Protein AF-A0A0F8YUP1-F1 (afdb_monomer)

Solvent-accessible surface area (backbone atoms only — not comparable to full-atom values): 7469 Å² total; per-residue (Å²): 132,91,81,74,76,48,60,40,53,82,81,49,81,69,67,37,44,20,46,48,33,39,37,34,42,40,78,34,74,81,78,45,33,40,23,32,37,37,29,26,32,54,38,50,82,96,75,57,84,81,51,73,91,84,51,85,76,59,29,65,72,39,80,39,76,38,72,52,31,94,48,73,67,42,70,32,74,41,66,42,77,39,88,48,50,48,86,52,47,52,60,19,36,48,50,77,51,78,44,78,39,70,54,77,84,48,102,66,40,34,61,48,65,66,61,82,46,77,77,50,81,42,80,41,67,55,117

Nearest PDB structures (foldseek):
  2zew-assembly1_B  TM=4.244E-01  e=9.882E-01  Caldanaerobius polysaccharolyticus
  4l3b-assembly1_C  TM=1.976E-01  e=2.178E-01  rhinovirus A2
  3oea-assembly1_A  TM=2.289E-01  e=7.962E-01  Caldanaerobius polysaccharolyticus
  2zex-assembly1_A  TM=2.327E-01  e=9.363E-01  Caldanaerobius polysaccharolyticus
  7s9v-assembly1_A  TM=1.246E-01  e=7.289E+00  Serratia

Secondary structure (DSSP, 8-state):
-----EE--TT--SS-EEE----B--S--SS--EEEEEEEEEE-TTT----TTT---PPPPEEEEEPPPSSTT--B---EEETT-TT--TT-EEEEEEEE---TTSTT-----S---B----EEE--

Mean predicted aligned error: 7.1 Å

Organism: NCBI:txid412755

Structure (mmCIF, N/CA/C/O backbone):
data_AF-A0A0F8YUP1-F1
#
_entry.id   AF-A0A0F8YUP1-F1
#
loop_
_atom_site.group_PDB
_atom_site.id
_atom_site.type_symbol
_atom_site.label_atom_id
_atom_site.label_alt_id
_atom_site.label_comp_id
_atom_site.label_asym_id
_atom_site.label_entity_id
_atom_site.label_seq_id
_atom_site.pdbx_PDB_ins_code
_atom_site.Cartn_x
_atom_site.Cartn_y
_atom_site.Cartn_z
_atom_site.occupancy
_atom_site.B_iso_or_equiv
_atom_site.auth_seq_id
_atom_site.auth_comp_id
_atom_site.auth_asym_id
_atom_site.auth_atom_id
_atom_site.pdbx_PDB_model_num
ATOM 1 N N . VAL A 1 1 ? -20.453 13.634 -5.242 1.00 42.81 1 VAL A N 1
ATOM 2 C CA . VAL A 1 1 ? -19.366 13.478 -4.252 1.00 42.81 1 VAL A CA 1
ATOM 3 C C . VAL A 1 1 ? -19.335 12.014 -3.855 1.00 42.81 1 VAL A C 1
ATOM 5 O O . VAL A 1 1 ? -20.331 11.531 -3.335 1.00 42.81 1 VAL A O 1
ATOM 8 N N . LEU A 1 2 ? -18.279 11.280 -4.204 1.00 36.44 2 LEU A N 1
ATOM 9 C CA . LEU A 1 2 ? -18.083 9.908 -3.728 1.00 36.44 2 LEU A CA 1
ATOM 10 C C . LEU A 1 2 ? -17.531 10.007 -2.301 1.00 36.44 2 LEU A C 1
ATOM 12 O O . LEU A 1 2 ? -16.328 10.083 -2.115 1.00 36.44 2 LEU A O 1
ATOM 16 N N . SER A 1 3 ? -18.406 10.093 -1.299 1.00 51.03 3 SER A N 1
ATOM 17 C CA . SER A 1 3 ? -18.019 10.204 0.118 1.00 51.03 3 SER A CA 1
ATOM 18 C C . SER A 1 3 ? -17.923 8.838 0.804 1.00 51.03 3 SER A C 1
ATOM 20 O O . SER A 1 3 ? -18.244 8.709 1.984 1.00 51.03 3 SER A O 1
ATOM 22 N N . LYS A 1 4 ? -17.582 7.780 0.059 1.00 66.94 4 LYS A N 1
ATOM 23 C CA . LYS A 1 4 ? -17.493 6.445 0.647 1.00 66.94 4 LYS A CA 1
ATOM 24 C C . LYS A 1 4 ? -16.115 6.292 1.284 1.00 66.94 4 LYS A C 1
ATOM 26 O O . LYS A 1 4 ? -15.127 6.124 0.580 1.00 66.94 4 LYS A O 1
ATOM 31 N N . GLN A 1 5 ? -16.085 6.374 2.607 1.00 79.44 5 GLN A N 1
ATOM 32 C CA . GLN A 1 5 ? -14.939 5.992 3.423 1.00 79.44 5 GLN A CA 1
ATOM 33 C C . GLN A 1 5 ? -14.583 4.526 3.141 1.00 79.44 5 GLN A C 1
ATOM 35 O O . GLN A 1 5 ? -15.477 3.682 3.005 1.00 79.44 5 GLN A O 1
ATOM 40 N N . LEU A 1 6 ? -13.290 4.231 2.999 1.00 87.88 6 LEU A N 1
ATOM 41 C CA . LEU A 1 6 ? -12.820 2.854 2.897 1.00 87.88 6 LEU A CA 1
ATOM 42 C C . LEU A 1 6 ? -12.887 2.226 4.287 1.00 87.88 6 LEU A C 1
ATOM 44 O O . LEU A 1 6 ? -12.431 2.823 5.259 1.00 87.88 6 LEU A O 1
ATOM 48 N N . VAL A 1 7 ? -13.479 1.036 4.363 1.00 91.75 7 VAL A N 1
ATOM 49 C CA . VAL A 1 7 ? -13.635 0.271 5.604 1.00 91.75 7 VAL A CA 1
ATOM 50 C C . VAL A 1 7 ? -13.002 -1.094 5.395 1.00 91.75 7 VAL A C 1
ATOM 52 O O . VAL A 1 7 ? -13.276 -1.749 4.384 1.00 91.75 7 VAL A O 1
ATOM 55 N N . MET A 1 8 ? -12.143 -1.505 6.325 1.00 91.81 8 MET A N 1
ATOM 56 C CA . MET A 1 8 ? -11.429 -2.773 6.255 1.00 91.81 8 MET A CA 1
ATOM 57 C C . MET A 1 8 ? -12.434 -3.937 6.299 1.00 91.81 8 MET A C 1
ATOM 59 O O . MET A 1 8 ? -13.309 -3.944 7.175 1.00 91.81 8 MET A O 1
ATOM 63 N N . PRO A 1 9 ? -12.362 -4.917 5.375 1.00 90.44 9 PRO A N 1
ATOM 64 C CA . PRO A 1 9 ? -13.331 -6.003 5.314 1.00 90.44 9 PRO A CA 1
ATOM 65 C C . PRO A 1 9 ? -13.416 -6.805 6.612 1.00 90.44 9 PRO A C 1
ATOM 67 O O . PRO A 1 9 ? -12.414 -7.068 7.271 1.00 90.44 9 PRO A O 1
ATOM 70 N N . SER A 1 10 ? -14.620 -7.283 6.930 1.00 91.44 10 SER A N 1
ATOM 71 C CA . SER A 1 10 ? -14.880 -8.120 8.112 1.00 91.44 10 SER A CA 1
ATOM 72 C C . SER A 1 10 ? -14.090 -9.434 8.145 1.00 91.44 10 SER A C 1
ATOM 74 O O . SER A 1 10 ? -13.994 -10.069 9.188 1.00 91.44 10 SER A O 1
ATOM 76 N N . GLN A 1 11 ? -13.581 -9.866 6.992 1.00 89.44 11 GLN A N 1
ATOM 77 C CA . GLN A 1 11 ? -12.824 -11.097 6.806 1.00 89.44 11 GLN A CA 1
ATOM 78 C C . GLN A 1 11 ? -11.320 -10.909 7.026 1.00 89.44 11 GLN A C 1
ATOM 80 O O . GLN A 1 11 ? -10.605 -11.902 6.981 1.00 89.44 11 GLN A O 1
ATOM 85 N N . TYR A 1 12 ? -10.845 -9.678 7.234 1.00 88.94 12 TYR A N 1
ATOM 86 C CA . TYR A 1 12 ? -9.440 -9.425 7.530 1.00 88.94 12 TYR A CA 1
ATOM 87 C C . TYR A 1 12 ? -9.071 -10.045 8.885 1.00 88.94 12 TYR A C 1
ATOM 89 O O . TYR A 1 12 ? -9.661 -9.704 9.912 1.00 88.94 12 TYR A O 1
ATOM 97 N N . THR A 1 13 ? -8.119 -10.975 8.888 1.00 86.81 13 THR A N 1
ATOM 98 C CA . THR A 1 13 ? -7.713 -11.757 10.061 1.00 86.81 13 THR A CA 1
ATOM 99 C C . THR A 1 13 ? -6.580 -11.118 10.854 1.00 86.81 13 THR A C 1
ATOM 101 O O . THR A 1 13 ? -6.239 -11.616 11.926 1.00 86.81 13 THR A O 1
ATOM 104 N N . GLY A 1 14 ? -6.013 -10.009 10.369 1.00 80.19 14 GLY A N 1
ATOM 105 C CA . GLY A 1 14 ? -4.916 -9.308 11.040 1.00 80.19 14 GLY A CA 1
ATOM 106 C C . GLY A 1 14 ? -3.548 -9.973 10.857 1.00 80.19 14 GLY A C 1
ATOM 107 O O . GLY A 1 14 ? -2.611 -9.629 11.573 1.00 80.19 14 GLY A O 1
ATOM 108 N N . SER A 1 15 ? -3.417 -10.920 9.920 1.00 69.50 15 SER A N 1
ATOM 109 C CA . SER A 1 15 ? -2.168 -11.653 9.628 1.00 69.50 15 SER A CA 1
ATOM 110 C C . SER A 1 15 ? -1.124 -10.825 8.881 1.00 69.50 15 SER A C 1
ATOM 112 O O . SER A 1 15 ? 0.018 -11.252 8.749 1.00 69.50 15 SER A O 1
ATOM 114 N N . GLY A 1 16 ? -1.499 -9.630 8.437 1.00 73.06 16 GLY A N 1
ATOM 115 C CA . GLY A 1 16 ? -0.663 -8.719 7.674 1.00 73.06 16 GLY A CA 1
ATOM 116 C C . GLY A 1 16 ? -1.465 -8.151 6.517 1.00 73.06 16 GLY A C 1
ATOM 117 O O . GLY A 1 16 ? -2.357 -8.809 5.987 1.00 73.06 16 GLY A O 1
ATOM 118 N N . LEU A 1 17 ? -1.169 -6.913 6.135 1.00 78.69 17 LEU A N 1
ATOM 119 C CA . LEU A 1 17 ? -1.842 -6.276 5.016 1.00 78.69 17 LEU A CA 1
ATOM 120 C C . LEU A 1 17 ? -0.911 -6.249 3.816 1.00 78.69 17 LEU A C 1
ATOM 122 O O . LEU A 1 17 ? 0.166 -5.661 3.884 1.00 78.69 17 LEU A O 1
ATOM 126 N N . LYS A 1 18 ? -1.316 -6.856 2.709 1.00 78.88 18 LYS A N 1
ATOM 127 C CA . LYS A 1 18 ? -0.544 -6.842 1.472 1.00 78.88 18 LYS A CA 1
ATOM 128 C C . LYS A 1 18 ? -1.129 -5.813 0.516 1.00 78.88 18 LYS A C 1
ATOM 130 O O . LYS A 1 18 ? -2.296 -5.909 0.144 1.00 78.88 18 LYS A O 1
ATOM 135 N N . LEU A 1 19 ? -0.313 -4.846 0.099 1.00 72.12 19 LEU A N 1
ATOM 136 C CA . LEU A 1 19 ? -0.604 -4.021 -1.071 1.00 72.12 19 LEU A CA 1
ATOM 137 C C . LEU A 1 19 ? -0.162 -4.831 -2.287 1.00 72.12 19 LEU A C 1
ATOM 139 O O . LEU A 1 19 ? 1.038 -5.048 -2.460 1.00 72.12 19 LEU A O 1
ATOM 143 N N . VAL A 1 20 ? -1.107 -5.384 -3.044 1.00 60.91 20 VAL A N 1
ATOM 144 C CA . VAL A 1 20 ? -0.787 -6.486 -3.963 1.00 60.91 20 VAL A CA 1
ATOM 145 C C . VAL A 1 20 ? -0.452 -6.016 -5.365 1.00 60.91 20 VAL A C 1
ATOM 147 O O . VAL A 1 20 ? 0.394 -6.654 -5.968 1.00 60.91 20 VAL A O 1
ATOM 150 N N . HIS A 1 21 ? -1.056 -4.942 -5.874 1.00 58.97 21 HIS A N 1
ATOM 151 C CA . HIS A 1 21 ? -0.903 -4.580 -7.281 1.00 58.97 21 HIS A CA 1
ATOM 152 C C . HIS A 1 21 ? -0.959 -3.076 -7.464 1.00 58.97 21 HIS A C 1
ATOM 154 O O . HIS A 1 21 ? -1.990 -2.463 -7.200 1.00 58.97 21 HIS A O 1
ATOM 160 N N . GLY A 1 22 ? 0.122 -2.496 -7.967 1.00 54.97 22 GLY A N 1
ATOM 161 C CA . GLY A 1 22 ? -0.022 -1.396 -8.894 1.00 54.97 22 GLY A CA 1
ATOM 162 C C . GLY A 1 22 ? 0.313 -1.910 -10.282 1.00 54.97 22 GLY A C 1
ATOM 163 O O . GLY A 1 22 ? 1.335 -2.562 -10.454 1.00 54.97 22 GLY A O 1
ATOM 164 N N . PHE A 1 23 ? -0.557 -1.650 -11.251 1.00 54.97 23 PHE A N 1
ATOM 165 C CA . PHE A 1 23 ? -0.168 -1.751 -12.650 1.00 54.97 23 PHE A CA 1
ATOM 166 C C . PHE A 1 23 ? 0.612 -0.492 -12.995 1.00 54.97 23 PHE A C 1
ATOM 168 O O . PHE A 1 23 ? 0.156 0.599 -12.639 1.00 54.97 23 PHE A O 1
ATOM 175 N N . PHE A 1 24 ? 1.725 -0.626 -13.714 1.00 58.97 24 PHE A N 1
ATOM 176 C CA . PHE A 1 24 ? 2.554 0.518 -14.090 1.00 58.97 24 PHE A CA 1
ATOM 177 C C . PHE A 1 24 ? 2.883 0.552 -15.571 1.00 58.97 24 PHE A C 1
ATOM 179 O O . PHE A 1 24 ? 3.284 -0.447 -16.161 1.00 58.97 24 PHE A O 1
ATOM 186 N N . LYS A 1 25 ? 2.744 1.739 -16.167 1.00 57.28 25 LYS A N 1
ATOM 187 C CA . LYS A 1 25 ? 3.353 2.070 -17.454 1.00 57.28 25 LYS A CA 1
ATOM 188 C C . LYS A 1 25 ? 4.595 2.898 -17.153 1.00 57.28 25 LYS A C 1
ATOM 190 O O . LYS A 1 25 ? 4.455 4.062 -16.794 1.00 57.28 25 LYS A O 1
ATOM 195 N N . THR A 1 26 ? 5.773 2.300 -17.289 1.00 56.19 26 THR A N 1
ATOM 196 C CA . THR A 1 26 ? 7.031 3.051 -17.379 1.00 56.19 26 THR A CA 1
ATOM 197 C C . THR A 1 26 ? 7.407 3.132 -18.859 1.00 56.19 26 THR A C 1
ATOM 199 O O . THR A 1 26 ? 7.171 2.190 -19.624 1.00 56.19 26 THR A O 1
ATOM 202 N N . GLU A 1 27 ? 7.947 4.266 -19.303 1.00 62.16 27 GLU A N 1
ATOM 203 C CA . GLU A 1 27 ? 8.490 4.400 -20.668 1.00 62.16 27 GLU A CA 1
ATOM 204 C C . GLU A 1 27 ? 9.949 3.916 -20.758 1.00 62.16 27 GLU A C 1
ATOM 206 O O . GLU A 1 27 ? 10.656 4.187 -21.727 1.00 62.16 27 GLU A O 1
ATOM 211 N N . THR A 1 28 ? 10.385 3.168 -19.745 1.00 56.50 28 THR A N 1
ATOM 212 C CA . THR A 1 28 ? 11.781 2.853 -19.458 1.00 56.50 28 THR A CA 1
ATOM 213 C C . THR A 1 28 ? 12.076 1.367 -19.573 1.00 56.50 28 THR A C 1
ATOM 215 O O . THR A 1 28 ? 11.209 0.531 -19.325 1.00 56.50 28 THR A O 1
ATOM 218 N N . VAL A 1 29 ? 13.312 1.018 -19.945 1.00 54.00 29 VAL A N 1
ATOM 219 C CA . VAL A 1 29 ? 13.698 -0.362 -20.279 1.00 54.00 29 VAL A CA 1
ATOM 220 C C . VAL A 1 29 ? 14.732 -0.916 -19.291 1.00 54.00 29 VAL A C 1
ATOM 222 O O . VAL A 1 29 ? 15.825 -0.379 -19.155 1.00 54.00 29 VAL A O 1
ATOM 225 N N . THR A 1 30 ? 14.416 -2.061 -18.676 1.00 60.25 30 THR A N 1
ATOM 226 C CA . THR A 1 30 ? 15.337 -3.124 -18.192 1.00 60.25 30 THR A CA 1
ATOM 227 C C . THR A 1 30 ? 16.488 -2.820 -17.213 1.00 60.25 30 THR A C 1
ATOM 229 O O . THR A 1 30 ? 17.237 -3.750 -16.917 1.00 60.25 30 THR A O 1
ATOM 232 N N . ALA A 1 31 ? 16.647 -1.620 -16.654 1.00 64.94 31 ALA A N 1
ATOM 233 C CA . ALA A 1 31 ? 17.709 -1.375 -15.659 1.00 64.94 31 ALA A CA 1
ATOM 234 C C . ALA A 1 31 ? 17.342 -0.427 -14.512 1.00 64.94 31 ALA A C 1
ATOM 236 O O . ALA A 1 31 ? 18.055 -0.404 -13.516 1.00 64.94 31 ALA A O 1
ATOM 237 N N . GLU A 1 32 ? 16.248 0.314 -14.648 1.00 74.94 32 GLU A N 1
ATOM 238 C CA . GLU A 1 32 ? 15.844 1.339 -13.690 1.00 74.94 32 GLU A CA 1
ATOM 239 C C . GLU A 1 32 ? 14.647 0.840 -12.869 1.00 74.94 32 GLU A C 1
ATOM 241 O O . GLU A 1 32 ? 13.833 0.063 -13.361 1.00 74.94 32 GLU A O 1
ATOM 246 N N . THR A 1 33 ? 14.548 1.250 -11.614 1.00 78.88 33 THR A N 1
ATOM 247 C CA . THR A 1 33 ? 13.542 0.858 -10.629 1.00 78.88 33 THR A CA 1
ATOM 248 C C . THR A 1 33 ? 12.805 2.111 -10.184 1.00 78.88 33 THR A C 1
ATOM 250 O O . THR A 1 33 ? 13.423 3.094 -9.785 1.00 78.88 33 THR A O 1
ATOM 253 N N . ALA A 1 34 ? 11.473 2.087 -10.246 1.00 80.44 34 ALA A N 1
ATOM 254 C CA . ALA A 1 34 ? 10.687 3.096 -9.544 1.00 80.44 34 ALA A CA 1
ATOM 255 C C . ALA A 1 34 ? 10.481 2.637 -8.099 1.00 80.44 34 ALA A C 1
ATOM 257 O O . ALA A 1 34 ? 10.329 1.441 -7.844 1.00 80.44 34 ALA A O 1
ATOM 258 N N . THR A 1 35 ? 10.431 3.569 -7.159 1.00 84.06 35 THR A N 1
ATOM 259 C CA . THR A 1 35 ? 10.266 3.223 -5.744 1.00 84.06 35 THR A CA 1
ATOM 260 C C . THR A 1 35 ? 9.033 3.912 -5.196 1.00 84.06 35 THR A C 1
ATOM 262 O O . THR A 1 35 ? 8.789 5.091 -5.460 1.00 84.06 35 THR A O 1
ATOM 265 N N . LEU A 1 36 ? 8.208 3.168 -4.462 1.00 83.94 36 LEU A N 1
ATOM 266 C CA . LEU A 1 36 ? 7.002 3.696 -3.835 1.00 83.94 36 LEU A CA 1
ATOM 267 C C . LEU A 1 36 ? 7.092 3.631 -2.323 1.00 83.94 36 LEU A C 1
ATOM 269 O O . LEU A 1 36 ? 7.320 2.567 -1.747 1.00 83.94 36 LEU A O 1
ATOM 273 N N . ASP A 1 37 ? 6.767 4.753 -1.704 1.00 88.06 37 ASP A N 1
ATOM 274 C CA . ASP A 1 37 ? 6.434 4.831 -0.298 1.00 88.06 37 ASP A CA 1
ATOM 275 C C . ASP A 1 37 ? 4.953 4.525 -0.121 1.00 88.06 37 ASP A C 1
ATOM 277 O O . ASP A 1 37 ? 4.080 5.213 -0.665 1.00 88.06 37 ASP A O 1
ATOM 281 N N . VAL A 1 38 ? 4.675 3.488 0.664 1.00 88.44 38 VAL A N 1
ATOM 282 C CA . VAL A 1 38 ? 3.321 3.072 1.018 1.00 88.44 38 VAL A CA 1
ATOM 283 C C . VAL A 1 38 ? 3.158 3.099 2.528 1.00 88.44 38 VAL A C 1
ATOM 285 O O . VAL A 1 38 ? 3.945 2.535 3.287 1.00 88.44 38 VAL A O 1
ATOM 288 N N . HIS A 1 39 ? 2.084 3.727 2.970 1.00 89.56 39 HIS A N 1
ATOM 289 C CA . HIS A 1 39 ? 1.735 3.879 4.376 1.00 89.56 39 HIS A CA 1
ATOM 290 C C . HIS A 1 39 ? 0.221 3.923 4.521 1.00 89.56 39 HIS A C 1
ATOM 292 O O . HIS A 1 39 ? -0.505 4.248 3.574 1.00 89.56 39 HIS A O 1
ATOM 298 N N . ILE A 1 40 ? -0.246 3.540 5.702 1.00 91.75 40 ILE A N 1
ATOM 299 C CA . ILE A 1 40 ? -1.664 3.445 6.022 1.00 91.75 40 ILE A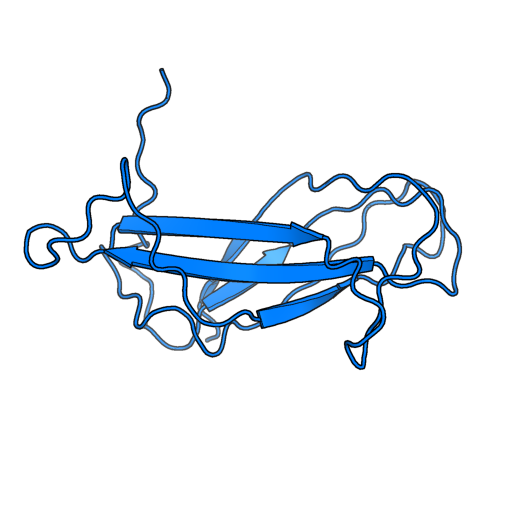 CA 1
ATOM 300 C C . ILE A 1 40 ? -1.940 4.259 7.266 1.00 91.75 40 ILE A C 1
ATOM 302 O O . ILE A 1 40 ? -1.097 4.374 8.147 1.00 91.75 40 ILE A O 1
ATOM 306 N N . GLU A 1 41 ? -3.127 4.833 7.292 1.00 93.12 41 GLU A N 1
ATOM 307 C CA . GLU A 1 41 ? -3.716 5.441 8.470 1.00 93.12 41 GLU A CA 1
ATOM 308 C C . GLU A 1 41 ? -5.050 4.744 8.711 1.00 93.12 41 GLU A C 1
ATOM 310 O O . GLU A 1 41 ? -5.881 4.665 7.794 1.00 93.12 41 GLU A O 1
ATOM 315 N N . ALA A 1 42 ? -5.230 4.213 9.912 1.00 93.94 42 ALA A N 1
ATOM 316 C CA . ALA A 1 42 ? -6.419 3.513 10.357 1.00 93.94 42 ALA A CA 1
ATOM 317 C C . ALA A 1 42 ? -7.069 4.268 11.521 1.00 93.94 42 ALA A C 1
ATOM 319 O O . ALA A 1 42 ? -6.406 4.900 12.336 1.00 93.94 42 ALA A O 1
ATOM 320 N N . VAL A 1 43 ? -8.395 4.219 11.573 1.00 94.62 43 VAL A N 1
ATOM 321 C CA . VAL A 1 43 ? -9.210 4.833 12.620 1.00 94.62 43 VAL A CA 1
ATOM 322 C C . VAL A 1 43 ? -10.302 3.846 12.988 1.00 94.62 43 VAL A C 1
ATOM 324 O O . VAL A 1 43 ? -11.159 3.513 12.157 1.00 94.62 43 VAL A O 1
ATOM 327 N N . THR A 1 44 ? -10.315 3.425 14.247 1.00 95.06 44 THR A N 1
ATOM 328 C CA . THR A 1 44 ? -11.411 2.643 14.805 1.00 95.06 44 THR A CA 1
ATOM 329 C C . THR A 1 44 ? -12.620 3.557 15.041 1.00 95.06 44 THR A C 1
ATOM 331 O O . THR A 1 44 ? -12.557 4.512 15.831 1.00 95.06 44 THR A O 1
ATOM 334 N N . PRO A 1 45 ? -13.763 3.297 14.374 1.00 90.88 45 PRO A N 1
ATOM 335 C CA . PRO A 1 45 ? -14.927 4.162 14.480 1.00 90.88 45 PRO A CA 1
ATOM 336 C C . PRO A 1 45 ? -15.446 4.258 15.918 1.00 90.88 45 PRO A C 1
ATOM 338 O O . PRO A 1 45 ? -15.730 3.247 16.560 1.00 90.88 45 PRO A O 1
ATOM 341 N N . ASN A 1 46 ? -15.690 5.487 16.378 1.00 88.81 46 ASN A N 1
ATOM 342 C CA . ASN A 1 46 ? -16.227 5.825 17.706 1.00 88.81 46 ASN A CA 1
ATOM 343 C C . ASN A 1 46 ? -15.277 5.615 18.901 1.00 88.81 46 ASN A C 1
ATOM 345 O O . ASN A 1 46 ? -15.727 5.776 20.038 1.00 88.81 46 ASN A O 1
ATOM 349 N N . SER A 1 47 ? -13.998 5.295 18.685 1.00 93.25 47 SER A N 1
ATOM 350 C CA . SER A 1 47 ? -12.984 5.287 19.754 1.00 93.25 47 SER A CA 1
ATOM 351 C C . SER A 1 47 ? -11.837 6.249 19.488 1.00 93.25 47 SER A C 1
ATOM 353 O 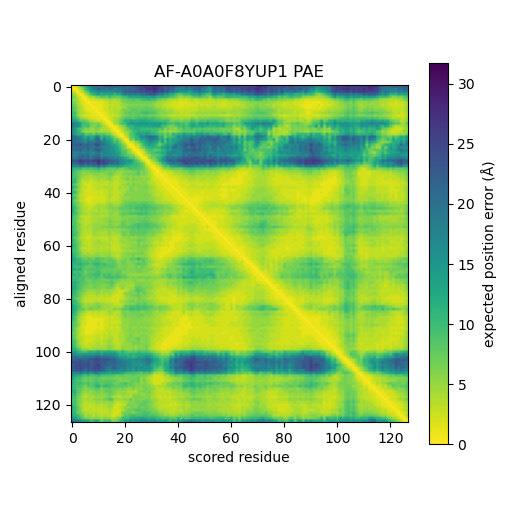O . SER A 1 47 ? -11.416 6.953 20.406 1.00 93.25 47 SER A O 1
ATOM 355 N N . ASP A 1 48 ? -11.366 6.312 18.246 1.00 92.88 48 ASP A N 1
ATOM 356 C CA . ASP A 1 48 ? -10.258 7.181 17.877 1.00 92.88 48 ASP A CA 1
ATOM 357 C C . ASP A 1 48 ? -10.743 8.609 17.627 1.00 92.88 48 ASP A C 1
ATOM 359 O O . ASP A 1 48 ? -11.828 8.847 17.092 1.00 92.88 48 ASP A O 1
ATOM 363 N N . THR A 1 49 ? -9.929 9.583 18.036 1.00 93.44 49 THR A N 1
ATOM 364 C CA . THR A 1 49 ? -10.251 11.017 17.940 1.00 93.44 49 THR A CA 1
ATOM 365 C C . THR A 1 49 ? -9.595 11.703 16.745 1.00 93.44 49 THR A C 1
ATOM 367 O O . THR A 1 49 ? -9.668 12.926 16.637 1.00 93.44 49 THR A O 1
ATOM 370 N N . LEU A 1 50 ? -8.891 10.950 15.896 1.00 92.44 50 LEU A N 1
ATOM 371 C CA . LEU A 1 50 ? -8.216 11.489 14.724 1.00 92.44 50 LEU A CA 1
ATOM 372 C C . LEU A 1 50 ? -9.249 11.980 13.706 1.00 92.44 50 LEU A C 1
ATOM 374 O O . LEU A 1 50 ? -10.050 11.205 13.187 1.00 92.44 50 LEU A O 1
ATOM 378 N N . ASP A 1 51 ? -9.204 13.276 13.411 1.00 90.06 51 ASP A N 1
ATOM 379 C CA . ASP A 1 51 ? -9.973 13.868 12.326 1.00 90.06 51 ASP A CA 1
ATOM 380 C C . ASP A 1 51 ? -9.191 13.751 11.016 1.00 90.06 51 ASP A C 1
ATOM 382 O O . ASP A 1 51 ? -8.311 14.558 10.713 1.00 90.06 51 ASP A O 1
ATOM 386 N N . MET A 1 52 ? -9.541 12.736 10.231 1.00 87.12 52 MET A N 1
ATOM 387 C CA . MET A 1 52 ? -8.945 12.482 8.924 1.00 87.12 52 MET A CA 1
ATOM 388 C C . MET A 1 52 ? -9.181 13.626 7.913 1.00 87.12 52 MET A C 1
ATOM 390 O O . MET A 1 52 ? -8.493 13.691 6.897 1.00 87.12 52 MET A O 1
ATOM 3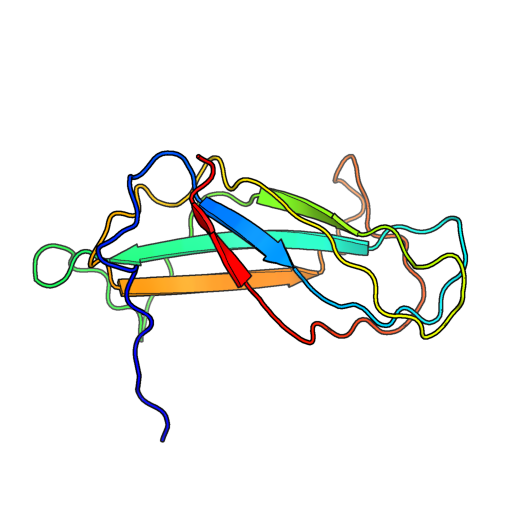94 N N . GLU A 1 53 ? -10.127 14.544 8.126 1.00 84.75 53 GLU A N 1
ATOM 395 C CA . GLU A 1 53 ? -10.312 15.691 7.223 1.00 84.75 53 GLU A CA 1
ATOM 396 C C . GLU A 1 53 ? -9.244 16.775 7.431 1.00 84.75 53 GLU A C 1
ATOM 398 O O . GLU A 1 53 ? -8.866 17.460 6.479 1.00 84.75 53 GLU A O 1
ATOM 403 N N . THR A 1 54 ? -8.741 16.924 8.660 1.00 90.12 54 THR A N 1
ATOM 404 C CA . THR A 1 54 ? -7.887 18.058 9.049 1.00 90.12 54 THR A CA 1
ATOM 405 C C . THR A 1 54 ? -6.491 17.664 9.522 1.00 90.12 54 THR A C 1
ATOM 407 O O . THR A 1 54 ? -5.619 18.531 9.620 1.00 90.12 54 THR A O 1
ATOM 410 N N . ALA A 1 55 ? -6.259 16.378 9.781 1.00 91.56 55 ALA A N 1
ATOM 411 C CA . ALA A 1 55 ? -4.985 15.841 10.230 1.00 91.56 55 ALA A CA 1
ATOM 412 C C . ALA A 1 55 ? -4.598 14.553 9.486 1.00 91.56 55 ALA A C 1
ATOM 414 O O . ALA A 1 55 ? -5.424 13.865 8.878 1.00 91.56 55 ALA A O 1
ATOM 415 N N . GLU A 1 56 ? -3.304 14.248 9.568 1.00 92.19 56 GLU A N 1
ATOM 416 C CA . GLU A 1 56 ? -2.688 13.024 9.067 1.00 92.19 56 GLU A CA 1
ATOM 417 C C . GLU A 1 56 ? -1.852 12.395 10.190 1.00 92.19 56 GLU A C 1
ATOM 419 O O . GLU A 1 56 ? -1.127 13.089 10.909 1.00 92.19 56 GLU A O 1
ATOM 424 N N . SER A 1 57 ? -1.952 11.079 10.333 1.00 92.88 57 SER A N 1
ATOM 425 C CA . SER A 1 57 ? -1.232 10.238 11.287 1.00 92.88 57 SER A CA 1
ATOM 426 C C . SER A 1 57 ? -0.837 8.912 10.633 1.00 92.88 57 SER A C 1
ATOM 428 O O . SER A 1 57 ? -0.966 7.847 11.231 1.00 92.88 57 SER A O 1
ATOM 430 N N . PHE A 1 58 ? -0.369 8.970 9.384 1.00 92.12 58 PHE A N 1
ATOM 431 C CA . PHE A 1 58 ? 0.083 7.785 8.666 1.00 92.12 58 PHE A CA 1
ATOM 432 C C . PHE A 1 58 ? 1.170 7.022 9.425 1.00 92.12 58 PHE A C 1
ATOM 434 O O . PHE A 1 58 ? 2.070 7.598 10.046 1.00 92.12 58 PHE A O 1
ATOM 441 N N . SER A 1 59 ? 1.121 5.703 9.285 1.00 92.00 59 SER A N 1
ATOM 442 C CA . SER A 1 59 ? 2.153 4.803 9.757 1.00 92.00 59 SER A CA 1
ATOM 443 C C . SER A 1 59 ? 3.524 5.117 9.165 1.00 92.00 59 SER A C 1
ATOM 445 O O . SER A 1 59 ? 3.677 5.801 8.151 1.00 92.00 59 SER A O 1
ATOM 447 N N . THR A 1 60 ? 4.552 4.492 9.741 1.00 90.44 60 THR A N 1
ATOM 448 C CA . THR A 1 60 ? 5.870 4.466 9.100 1.00 90.44 60 THR A CA 1
ATOM 449 C C . THR A 1 60 ? 5.775 3.854 7.700 1.00 90.44 60 THR A C 1
ATOM 451 O O . THR A 1 60 ? 5.027 2.897 7.470 1.00 90.44 60 THR A O 1
ATOM 454 N N . VAL A 1 61 ? 6.553 4.421 6.780 1.00 89.25 61 VAL A N 1
ATOM 455 C CA . VAL A 1 61 ? 6.624 4.033 5.371 1.00 89.25 61 VAL A CA 1
ATOM 456 C C . VAL A 1 61 ? 7.075 2.580 5.198 1.00 89.25 61 VAL A C 1
ATOM 458 O O . VAL A 1 61 ? 7.979 2.094 5.879 1.00 89.25 61 VAL A O 1
ATOM 461 N N . ASN A 1 62 ? 6.456 1.906 4.232 1.00 87.31 62 ASN A N 1
ATOM 462 C CA . ASN A 1 62 ? 6.885 0.642 3.655 1.00 87.31 62 ASN A CA 1
ATOM 463 C C . ASN A 1 62 ? 7.326 0.914 2.214 1.00 87.31 62 ASN A C 1
ATOM 465 O O . ASN A 1 62 ? 6.522 1.362 1.400 1.00 87.31 62 ASN A O 1
ATOM 469 N N . VAL A 1 63 ? 8.587 0.617 1.905 1.00 86.56 63 VAL A N 1
ATOM 470 C CA . VAL A 1 63 ? 9.156 0.839 0.568 1.00 86.56 63 VAL A CA 1
ATOM 471 C C . VAL A 1 63 ? 8.843 -0.348 -0.347 1.00 86.56 63 VAL A C 1
ATOM 473 O O . VAL A 1 63 ? 9.051 -1.507 0.045 1.00 86.56 63 VAL A O 1
ATOM 476 N N . VAL A 1 64 ? 8.347 -0.065 -1.551 1.00 84.12 64 VAL A N 1
ATOM 477 C CA . VAL A 1 64 ? 8.040 -1.039 -2.608 1.00 84.12 64 VAL A CA 1
ATOM 478 C C . VAL A 1 64 ? 8.886 -0.741 -3.836 1.00 84.12 64 VAL A C 1
ATOM 480 O O . VAL A 1 64 ? 8.756 0.326 -4.433 1.00 84.12 64 VAL A O 1
ATOM 483 N N . ASP A 1 65 ? 9.707 -1.709 -4.231 1.00 82.44 65 ASP A N 1
ATOM 484 C CA . ASP A 1 65 ? 10.487 -1.617 -5.460 1.00 82.44 65 ASP A CA 1
ATOM 485 C C . ASP A 1 65 ? 9.636 -2.060 -6.653 1.00 82.44 65 ASP A C 1
ATOM 487 O O . ASP A 1 65 ? 8.989 -3.115 -6.634 1.00 82.44 65 ASP A O 1
ATOM 491 N N . MET A 1 66 ? 9.661 -1.252 -7.707 1.00 79.06 66 MET A N 1
ATOM 492 C CA . MET A 1 66 ? 8.925 -1.480 -8.938 1.00 79.06 66 MET A CA 1
ATOM 493 C C . MET A 1 66 ? 9.866 -1.806 -10.079 1.00 79.06 66 MET A C 1
ATOM 495 O O . MET A 1 66 ? 10.526 -0.925 -10.631 1.00 79.06 66 MET A O 1
ATOM 499 N N . ILE A 1 67 ? 9.866 -3.071 -10.483 1.00 75.25 67 ILE A N 1
ATOM 500 C CA . ILE A 1 67 ? 10.650 -3.508 -11.632 1.00 75.25 67 ILE A CA 1
ATOM 501 C C . ILE A 1 67 ? 9.834 -3.240 -12.911 1.00 75.25 67 ILE A C 1
ATOM 503 O O . ILE A 1 67 ? 8.698 -3.724 -13.025 1.00 75.25 67 ILE A O 1
ATOM 507 N N . PRO A 1 68 ? 10.371 -2.473 -13.878 1.00 72.38 68 PRO A N 1
ATOM 508 C CA . PRO A 1 68 ? 9.688 -2.187 -15.130 1.00 72.38 68 PRO A CA 1
ATOM 509 C C . PRO A 1 68 ? 9.507 -3.459 -15.970 1.00 72.38 68 PRO A C 1
ATOM 511 O O . PRO A 1 68 ? 10.261 -4.430 -15.827 1.00 72.38 68 PRO A O 1
ATOM 514 N N . PRO A 1 69 ? 8.524 -3.473 -16.887 1.00 74.00 69 PRO A N 1
ATOM 515 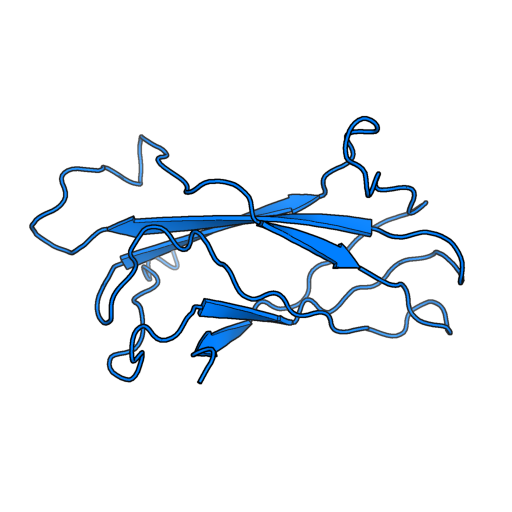C CA . PRO A 1 69 ? 8.355 -4.579 -17.819 1.00 74.00 69 PRO A CA 1
ATOM 516 C C . PRO A 1 69 ? 9.587 -4.741 -18.715 1.00 74.00 69 PRO A C 1
ATOM 518 O O . PRO A 1 69 ? 10.265 -3.782 -19.079 1.00 74.00 69 PRO A O 1
ATOM 521 N N . THR A 1 70 ? 9.813 -5.962 -19.197 1.00 74.62 70 THR A N 1
ATOM 522 C CA . THR A 1 70 ? 10.800 -6.214 -20.262 1.00 74.62 70 THR A CA 1
ATOM 523 C C . THR A 1 70 ? 10.381 -5.618 -21.611 1.00 74.62 70 THR A C 1
ATOM 525 O O . THR A 1 70 ? 11.209 -5.465 -22.504 1.00 74.62 70 THR A O 1
ATOM 528 N N . THR A 1 71 ? 9.096 -5.292 -21.776 1.00 77.25 71 THR A N 1
ATOM 529 C CA . THR A 1 71 ? 8.518 -4.662 -22.969 1.00 77.25 71 THR A CA 1
ATOM 530 C C . THR A 1 71 ? 7.829 -3.360 -22.572 1.00 77.25 71 THR A C 1
ATOM 532 O O . THR A 1 71 ? 6.874 -3.383 -21.798 1.00 77.25 71 THR A O 1
ATOM 535 N N . VAL A 1 72 ? 8.287 -2.234 -23.122 1.00 73.38 72 VAL A N 1
ATOM 536 C CA . VAL A 1 72 ? 7.725 -0.902 -22.842 1.00 73.38 72 VAL A CA 1
ATOM 537 C C . VAL A 1 72 ? 6.219 -0.877 -23.107 1.00 73.38 72 VAL A C 1
ATOM 539 O O . VAL A 1 72 ? 5.750 -1.360 -24.137 1.00 73.38 72 VAL A O 1
ATOM 542 N N . GLY A 1 73 ? 5.463 -0.285 -22.182 1.00 70.50 73 GLY A N 1
ATOM 543 C CA . GLY A 1 73 ? 4.010 -0.153 -22.292 1.00 70.50 73 GLY A CA 1
ATOM 544 C C . GLY A 1 73 ? 3.206 -1.337 -21.752 1.00 70.50 73 GLY A C 1
ATOM 545 O O . GLY A 1 73 ? 1.993 -1.195 -21.596 1.00 70.50 73 GLY A O 1
ATOM 546 N N . ASN A 1 74 ? 3.844 -2.467 -21.427 1.00 75.69 74 ASN A N 1
ATOM 547 C CA . ASN A 1 74 ? 3.158 -3.568 -20.756 1.00 75.69 74 ASN A CA 1
ATOM 548 C C . ASN A 1 74 ? 2.986 -3.259 -19.262 1.00 75.69 74 ASN A C 1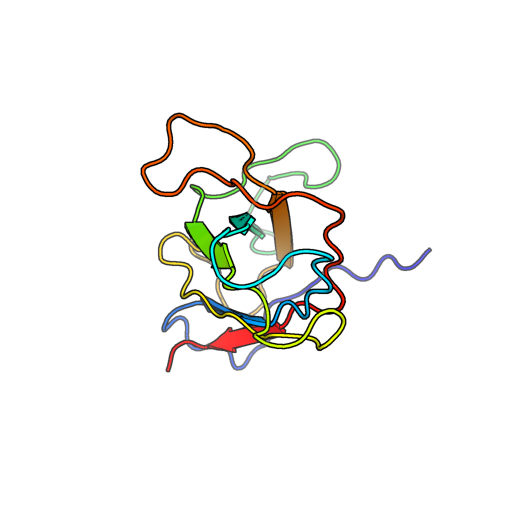
ATOM 550 O O . ASN A 1 74 ? 3.952 -2.851 -18.622 1.00 75.69 74 ASN A O 1
ATOM 554 N N . PRO A 1 75 ? 1.802 -3.489 -18.679 1.00 75.56 75 PRO A N 1
ATOM 555 C CA . PRO A 1 75 ? 1.630 -3.350 -17.243 1.00 75.56 75 PRO A CA 1
ATOM 556 C C . PRO A 1 75 ? 2.415 -4.442 -16.498 1.00 75.56 75 PRO A C 1
ATOM 558 O O . PRO A 1 75 ? 2.439 -5.599 -16.926 1.00 75.56 75 PRO A O 1
ATOM 561 N N . THR A 1 76 ? 3.049 -4.073 -15.387 1.00 78.12 76 THR A N 1
ATOM 562 C CA . THR A 1 76 ? 3.631 -5.007 -14.410 1.00 78.12 76 THR A CA 1
ATOM 563 C C . THR A 1 76 ? 2.973 -4.848 -13.060 1.00 78.12 76 THR A C 1
ATOM 565 O O . THR A 1 76 ? 2.448 -3.780 -12.766 1.00 78.12 76 THR A O 1
ATOM 568 N N . ASP A 1 77 ? 3.059 -5.906 -12.261 1.00 79.69 77 ASP A N 1
ATOM 569 C CA . ASP A 1 77 ? 2.518 -5.998 -10.914 1.00 79.69 77 ASP A CA 1
ATOM 570 C C . ASP A 1 77 ? 3.658 -6.094 -9.894 1.00 79.69 77 ASP A C 1
ATOM 572 O O . ASP A 1 77 ? 4.652 -6.791 -10.118 1.00 79.69 77 ASP A O 1
ATOM 576 N N . SER A 1 78 ? 3.505 -5.436 -8.748 1.00 79.75 78 SER A N 1
ATOM 577 C CA . SER A 1 78 ? 4.363 -5.637 -7.579 1.00 79.75 78 SER A CA 1
ATOM 578 C C . SER A 1 78 ? 3.529 -5.695 -6.318 1.00 79.75 78 SER A C 1
ATOM 580 O O . SER A 1 78 ? 2.480 -5.057 -6.228 1.00 79.75 78 SER A O 1
ATOM 582 N N . SER A 1 79 ? 4.055 -6.407 -5.323 1.00 83.81 79 SER A N 1
ATOM 583 C CA . SER A 1 79 ? 3.376 -6.569 -4.051 1.00 83.81 79 SER A CA 1
ATOM 584 C C . SER A 1 79 ? 4.295 -6.339 -2.862 1.00 83.81 79 SER A C 1
ATOM 586 O O . SER A 1 79 ? 5.474 -6.698 -2.908 1.00 83.81 79 SER A O 1
ATOM 588 N N . LYS A 1 80 ? 3.732 -5.821 -1.769 1.00 85.75 80 LYS A N 1
ATOM 589 C CA . LYS A 1 80 ? 4.431 -5.604 -0.502 1.00 85.75 80 LYS A CA 1
ATOM 590 C C . LYS A 1 80 ? 3.531 -5.923 0.684 1.00 85.75 80 LYS A C 1
ATOM 592 O O . LYS A 1 80 ? 2.437 -5.376 0.789 1.00 85.75 80 LYS A O 1
ATOM 597 N N . THR A 1 81 ? 4.032 -6.735 1.610 1.00 88.88 81 THR A N 1
ATOM 598 C CA . THR A 1 81 ? 3.467 -6.828 2.960 1.00 88.88 81 THR A CA 1
ATOM 599 C C . THR A 1 81 ? 3.812 -5.568 3.746 1.00 88.88 81 THR A C 1
ATOM 601 O O . THR A 1 81 ? 4.986 -5.218 3.896 1.00 88.88 81 THR A O 1
ATOM 604 N N . LEU A 1 82 ? 2.791 -4.894 4.261 1.00 87.81 82 LEU A N 1
ATOM 605 C CA . LEU A 1 82 ? 2.911 -3.728 5.121 1.00 87.81 82 LEU A CA 1
ATOM 606 C C . LEU A 1 82 ? 3.141 -4.196 6.557 1.00 87.81 82 LEU A C 1
ATOM 608 O O . LEU A 1 82 ? 2.218 -4.614 7.252 1.00 87.81 82 LEU A O 1
ATOM 612 N N . THR A 1 83 ? 4.387 -4.122 7.014 1.00 85.62 83 THR A N 1
ATOM 613 C CA . THR A 1 83 ? 4.774 -4.580 8.359 1.00 85.62 83 THR A CA 1
ATOM 614 C C . THR A 1 83 ? 4.415 -3.577 9.452 1.00 85.62 83 THR A C 1
ATOM 616 O O . THR A 1 83 ? 4.419 -3.921 10.627 1.00 85.62 83 THR A O 1
ATOM 619 N N . ASN A 1 84 ? 4.096 -2.340 9.064 1.00 85.38 84 ASN A N 1
ATOM 620 C CA . ASN A 1 84 ? 3.740 -1.243 9.961 1.00 85.38 84 ASN A CA 1
ATOM 621 C C . ASN A 1 84 ? 2.322 -0.725 9.664 1.00 85.38 84 ASN A C 1
ATOM 623 O O . ASN A 1 84 ? 2.139 0.476 9.573 1.00 85.38 84 ASN A O 1
ATOM 627 N N . ALA A 1 85 ? 1.329 -1.590 9.443 1.00 84.00 85 ALA A N 1
ATOM 628 C CA . ALA A 1 85 ? -0.007 -1.204 8.955 1.00 84.00 85 ALA A CA 1
ATOM 629 C C . ALA A 1 85 ? -0.923 -0.525 10.006 1.00 84.00 85 ALA A C 1
ATOM 631 O O . ALA A 1 85 ? -2.096 -0.857 10.103 1.00 84.00 85 ALA A O 1
ATOM 632 N N . ASP A 1 86 ? -0.384 0.387 10.816 1.00 90.75 86 ASP A N 1
ATOM 633 C CA . ASP A 1 86 ? -1.120 1.223 11.781 1.00 90.75 86 ASP A CA 1
ATOM 634 C C . ASP A 1 86 ? -2.048 0.472 12.754 1.00 90.75 86 ASP A C 1
ATOM 636 O O . ASP A 1 86 ? -3.102 0.954 13.145 1.00 90.75 86 ASP A O 1
ATOM 640 N N . SER A 1 87 ? -1.677 -0.758 13.129 1.00 90.12 87 SER A N 1
ATOM 641 C CA . SER A 1 87 ? -2.518 -1.648 13.951 1.00 90.12 87 SER A CA 1
ATOM 642 C C . SER A 1 87 ? -3.935 -1.871 13.397 1.00 90.12 87 SER A C 1
ATOM 644 O O . SER A 1 87 ? -4.834 -2.216 14.161 1.00 90.12 87 SER A O 1
ATOM 646 N N . ILE A 1 88 ? -4.121 -1.701 12.082 1.00 91.44 88 ILE A N 1
ATOM 647 C CA . ILE A 1 88 ? -5.418 -1.805 11.419 1.00 91.44 88 ILE A CA 1
ATOM 648 C C . ILE A 1 88 ? -6.093 -3.144 11.717 1.00 91.44 88 ILE A C 1
ATOM 650 O O . ILE A 1 88 ? -5.459 -4.204 11.694 1.00 91.44 88 ILE A O 1
ATOM 654 N N . ALA A 1 89 ? -7.395 -3.095 11.956 1.00 92.19 89 ALA A N 1
ATOM 655 C CA . ALA A 1 89 ? -8.257 -4.227 12.240 1.00 92.19 89 ALA A CA 1
ATOM 656 C C . ALA A 1 89 ? -9.485 -4.241 11.316 1.00 92.19 89 ALA A C 1
ATOM 658 O O . ALA A 1 89 ? -9.798 -3.288 10.600 1.00 92.19 89 ALA A O 1
ATOM 659 N N . ALA A 1 90 ? -10.202 -5.365 11.311 1.00 92.81 90 ALA A N 1
ATOM 660 C CA . ALA A 1 90 ? -11.457 -5.487 10.578 1.00 92.81 90 ALA A CA 1
ATOM 661 C C . ALA A 1 90 ? -12.492 -4.464 11.085 1.00 92.81 90 ALA A C 1
ATOM 663 O O . ALA A 1 90 ? -12.735 -4.360 12.286 1.00 92.81 90 ALA A O 1
ATOM 664 N N . GLY A 1 91 ? -13.144 -3.747 10.165 1.00 93.31 91 GLY A N 1
ATOM 665 C CA . GLY A 1 91 ? -14.111 -2.695 10.492 1.00 93.31 91 GLY A CA 1
ATOM 666 C C . GLY A 1 91 ? -13.512 -1.303 10.709 1.00 93.31 91 GLY A C 1
ATOM 667 O O . GLY A 1 91 ? -14.279 -0.338 10.768 1.00 93.31 91 GLY A O 1
ATOM 668 N N . ASP A 1 92 ? -12.185 -1.171 10.755 1.00 94.06 92 ASP A N 1
ATOM 669 C CA . ASP A 1 92 ? -11.547 0.141 10.807 1.00 94.06 92 ASP A CA 1
ATOM 670 C C . ASP A 1 92 ? -11.778 0.910 9.515 1.00 94.06 92 ASP A C 1
ATOM 672 O O . ASP A 1 92 ? -11.807 0.354 8.410 1.00 94.06 92 ASP A O 1
ATOM 676 N N . SER A 1 93 ? -11.925 2.220 9.657 1.00 93.38 93 SER A N 1
ATOM 677 C CA . SER A 1 93 ? -11.844 3.117 8.519 1.00 93.38 93 SER A CA 1
ATOM 678 C C . SER A 1 93 ? -10.391 3.417 8.213 1.00 93.38 93 SER A C 1
ATOM 680 O O . SER A 1 93 ? -9.610 3.617 9.135 1.00 93.38 93 SER A O 1
ATOM 682 N N . PHE A 1 94 ? -10.018 3.475 6.940 1.00 91.50 94 PHE A N 1
ATOM 683 C CA . PHE A 1 94 ? -8.614 3.675 6.599 1.00 91.50 94 PHE A CA 1
ATOM 684 C C . PHE A 1 94 ? -8.402 4.502 5.336 1.00 91.50 94 PHE A C 1
ATOM 686 O O . PHE A 1 94 ? -9.290 4.653 4.491 1.00 91.50 94 PHE A O 1
ATOM 693 N N . ARG A 1 95 ? -7.186 5.031 5.206 1.00 91.31 95 ARG A N 1
ATOM 694 C CA . ARG A 1 95 ? -6.673 5.678 3.997 1.00 91.31 95 ARG A CA 1
ATOM 695 C C . ARG A 1 95 ? -5.315 5.090 3.644 1.00 91.31 95 ARG A C 1
ATOM 697 O O . ARG A 1 95 ? -4.552 4.689 4.518 1.00 91.31 95 ARG A O 1
ATOM 704 N N . ILE A 1 96 ? -5.025 5.046 2.348 1.00 89.25 96 ILE A N 1
ATOM 705 C CA . ILE A 1 96 ? -3.734 4.604 1.823 1.00 89.25 96 ILE A CA 1
ATOM 706 C C . ILE A 1 96 ? -3.036 5.833 1.266 1.00 89.25 96 ILE A C 1
ATOM 708 O O . ILE A 1 96 ? -3.554 6.478 0.352 1.00 89.25 96 ILE A O 1
ATOM 712 N N . GLY A 1 97 ? -1.867 6.148 1.805 1.00 89.88 97 GLY A N 1
ATOM 713 C CA . GLY A 1 97 ? -0.973 7.119 1.202 1.00 89.88 97 GLY A CA 1
ATOM 714 C C . GLY A 1 97 ? 0.019 6.390 0.301 1.00 89.88 97 GLY A C 1
ATOM 715 O O . GLY A 1 97 ? 0.663 5.430 0.732 1.00 89.88 97 GLY A O 1
ATOM 716 N N . ILE A 1 98 ? 0.138 6.841 -0.945 1.00 87.25 98 I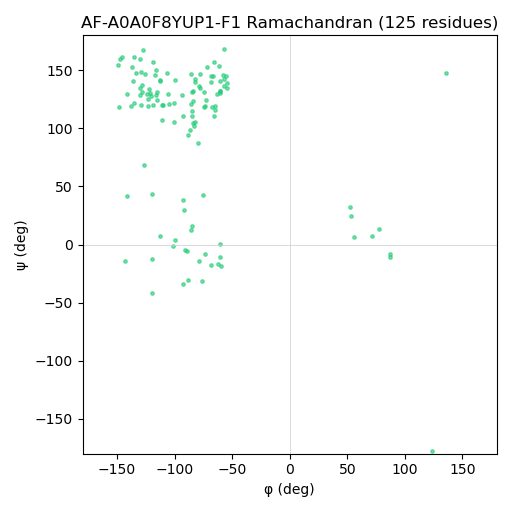LE A N 1
ATOM 717 C CA . ILE A 1 98 ? 1.107 6.317 -1.910 1.00 87.25 98 ILE A CA 1
ATOM 718 C C . ILE A 1 98 ? 1.850 7.498 -2.507 1.00 87.25 98 ILE A C 1
ATOM 720 O O . ILE A 1 98 ? 1.235 8.444 -3.006 1.00 87.25 98 ILE A O 1
ATOM 724 N N . ARG A 1 99 ? 3.175 7.430 -2.480 1.00 86.44 99 ARG A N 1
ATOM 725 C CA . ARG A 1 99 ? 4.048 8.437 -3.069 1.00 86.44 99 ARG A CA 1
ATOM 726 C C . ARG A 1 99 ? 5.177 7.751 -3.822 1.00 86.44 99 ARG A C 1
ATOM 728 O O . ARG A 1 99 ? 5.725 6.768 -3.348 1.00 86.44 99 ARG A O 1
ATOM 735 N N . ARG A 1 100 ? 5.552 8.303 -4.974 1.00 82.94 100 ARG A N 1
ATOM 736 C CA . ARG A 1 100 ? 6.802 7.938 -5.647 1.00 82.94 100 ARG A CA 1
ATOM 737 C C . ARG A 1 100 ? 7.985 8.551 -4.891 1.00 82.94 100 ARG A C 1
ATOM 739 O O . ARG A 1 100 ? 8.035 9.778 -4.739 1.00 82.94 100 ARG A O 1
ATOM 746 N N . ASP A 1 101 ? 8.882 7.712 -4.385 1.00 77.81 101 ASP A N 1
ATOM 747 C CA . ASP A 1 101 ? 10.040 8.127 -3.594 1.00 77.81 101 ASP A CA 1
ATOM 748 C C . ASP A 1 101 ? 11.242 8.422 -4.490 1.00 77.81 101 ASP A C 1
ATOM 750 O O . ASP A 1 101 ? 12.036 7.553 -4.821 1.00 77.81 101 ASP A O 1
ATOM 754 N N . THR A 1 102 ? 11.4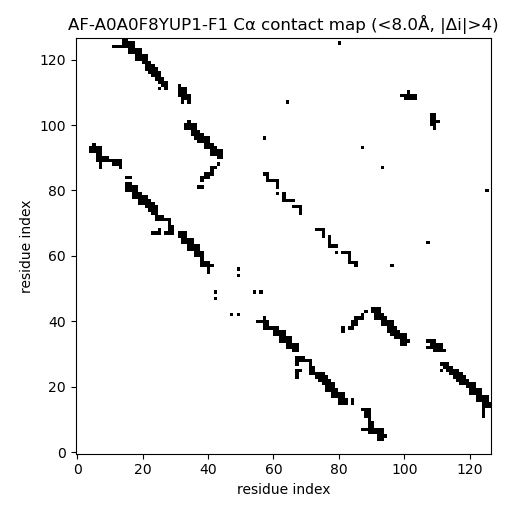05 9.689 -4.860 1.00 66.12 102 THR A N 1
ATOM 755 C CA . THR A 1 102 ? 12.538 10.145 -5.674 1.00 66.12 102 THR A CA 1
ATOM 756 C C . THR A 1 102 ? 13.786 10.487 -4.847 1.00 66.12 102 THR A C 1
ATOM 758 O O . THR A 1 102 ? 14.670 11.193 -5.343 1.00 66.12 102 THR A O 1
ATOM 761 N N . ILE A 1 103 ? 13.856 10.120 -3.560 1.00 61.72 103 ILE A N 1
ATOM 762 C CA . ILE A 1 103 ? 14.952 10.542 -2.679 1.00 61.72 103 ILE A 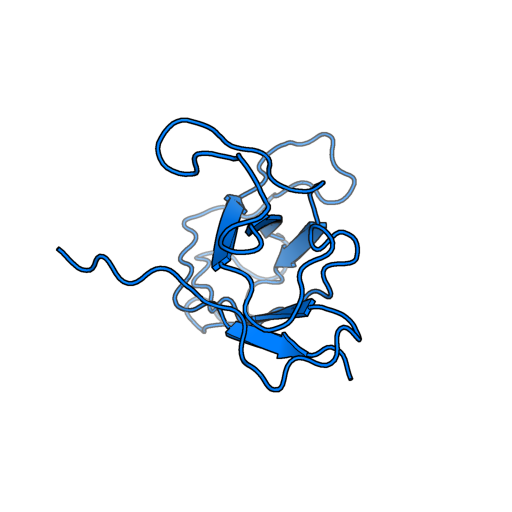CA 1
ATOM 763 C C . ILE A 1 103 ? 16.158 9.600 -2.820 1.00 61.72 103 ILE A C 1
ATOM 765 O O . ILE A 1 103 ? 16.190 8.479 -2.320 1.00 61.72 103 ILE A O 1
ATOM 769 N N . ALA A 1 104 ? 17.230 10.131 -3.415 1.00 52.25 104 ALA A N 1
ATOM 770 C CA . ALA A 1 104 ? 18.499 9.449 -3.700 1.00 52.25 104 ALA A CA 1
ATOM 771 C C . ALA A 1 104 ? 19.287 8.906 -2.479 1.00 52.25 104 ALA A C 1
ATOM 773 O O . ALA A 1 104 ? 20.383 8.376 -2.651 1.00 52.25 104 ALA A O 1
ATOM 774 N N . THR A 1 105 ? 18.792 9.072 -1.245 1.00 51.56 105 THR A N 1
ATOM 775 C CA . THR A 1 105 ? 19.459 8.609 -0.010 1.00 51.56 105 THR A CA 1
ATOM 776 C C . THR A 1 105 ? 18.880 7.309 0.558 1.00 51.56 105 THR A C 1
ATOM 778 O O . THR A 1 105 ? 19.380 6.829 1.576 1.00 51.56 105 THR A O 1
ATOM 781 N N . SER A 1 106 ? 17.842 6.743 -0.065 1.00 53.62 106 SER A N 1
ATOM 782 C CA . SER A 1 106 ? 17.346 5.392 0.227 1.00 53.62 106 SER A CA 1
ATOM 783 C C . SER A 1 106 ? 18.254 4.338 -0.438 1.00 53.62 106 SER A C 1
ATOM 785 O O . SER A 1 106 ? 18.788 4.605 -1.516 1.00 53.62 106 SER A O 1
ATOM 787 N N . PRO A 1 107 ? 18.464 3.137 0.144 1.00 52.41 107 PRO A N 1
ATOM 788 C CA . PRO A 1 107 ? 19.207 2.050 -0.512 1.00 52.41 107 PRO A CA 1
ATOM 789 C C . PRO A 1 107 ? 18.576 1.569 -1.835 1.00 52.41 107 PRO A C 1
ATOM 791 O O . PRO A 1 107 ? 19.228 0.826 -2.567 1.00 52.41 107 PRO A O 1
ATOM 794 N N . THR A 1 108 ? 17.350 2.003 -2.148 1.00 58.78 108 THR A N 1
ATOM 795 C CA . THR A 1 108 ? 16.633 1.780 -3.412 1.00 58.78 108 THR A CA 1
ATOM 796 C C . THR A 1 108 ? 16.168 3.121 -3.993 1.00 58.78 108 THR A C 1
ATOM 798 O O . THR A 1 108 ? 14.990 3.471 -3.983 1.00 58.78 108 THR A O 1
ATOM 801 N N . ALA A 1 109 ? 17.124 3.937 -4.435 1.00 69.25 109 ALA A N 1
ATOM 802 C CA . ALA A 1 109 ? 16.825 5.212 -5.080 1.00 69.25 109 ALA A CA 1
ATOM 803 C C . ALA A 1 109 ? 15.999 4.990 -6.358 1.00 69.25 109 ALA A C 1
ATOM 805 O O . ALA A 1 109 ? 16.388 4.176 -7.193 1.00 69.25 109 ALA A O 1
ATOM 806 N N . ASP A 1 110 ? 14.894 5.724 -6.509 1.00 77.56 110 ASP A N 1
ATOM 807 C CA . ASP A 1 110 ? 14.127 5.739 -7.756 1.00 77.56 110 ASP A CA 1
ATOM 808 C C . ASP A 1 110 ? 14.979 6.374 -8.858 1.00 77.56 110 ASP A C 1
ATOM 810 O O . ASP A 1 110 ? 15.284 7.572 -8.823 1.00 77.56 110 ASP A O 1
ATOM 814 N N . ASP A 1 111 ? 15.393 5.551 -9.815 1.00 78.12 111 ASP A N 1
ATOM 815 C CA . ASP A 1 111 ? 16.173 5.951 -10.983 1.00 78.12 111 ASP A CA 1
ATOM 816 C C . ASP A 1 111 ? 15.381 5.805 -12.289 1.00 78.12 111 ASP A C 1
ATOM 818 O O . ASP A 1 111 ? 15.929 6.048 -13.362 1.00 78.12 111 ASP A O 1
ATOM 822 N N . ALA A 1 112 ? 14.082 5.488 -12.206 1.00 76.19 112 ALA A N 1
ATOM 823 C CA . ALA A 1 112 ? 13.214 5.341 -13.365 1.00 76.19 112 ALA A CA 1
ATOM 824 C C . ALA A 1 112 ? 13.028 6.669 -14.116 1.00 76.19 112 ALA A C 1
ATOM 826 O O . ALA A 1 112 ? 12.411 7.634 -13.655 1.00 76.19 112 ALA A O 1
ATOM 827 N N . THR A 1 113 ? 13.507 6.701 -15.349 1.00 72.19 113 THR A N 1
ATOM 828 C CA . THR A 1 113 ? 13.370 7.816 -16.273 1.00 72.19 113 THR A CA 1
ATOM 829 C C . THR A 1 113 ? 12.032 7.715 -17.005 1.00 72.19 113 THR A C 1
ATOM 831 O O . THR A 1 113 ? 11.764 6.779 -17.755 1.00 72.19 113 THR A O 1
ATOM 834 N N . GLY A 1 114 ? 11.144 8.679 -16.764 1.00 71.50 114 GLY A N 1
ATOM 835 C CA . GLY A 1 114 ? 9.844 8.768 -17.431 1.00 71.50 114 GLY A CA 1
ATOM 836 C C . GLY A 1 114 ? 8.648 8.791 -16.485 1.00 71.50 114 GLY A C 1
ATOM 837 O O . GLY A 1 114 ? 8.773 8.822 -15.253 1.00 71.50 114 GLY A O 1
ATOM 838 N N . ASP A 1 115 ? 7.471 8.816 -17.106 1.00 74.50 115 ASP A N 1
ATOM 839 C CA . ASP A 1 115 ? 6.199 8.896 -16.403 1.00 74.50 115 ASP A CA 1
ATOM 840 C C . ASP A 1 115 ? 5.866 7.581 -15.697 1.00 74.50 115 ASP A C 1
ATOM 842 O O . ASP A 1 115 ? 6.264 6.490 -16.108 1.00 74.50 115 ASP A O 1
ATOM 846 N N . PHE A 1 116 ? 5.091 7.713 -14.628 1.00 74.81 116 PHE A N 1
ATOM 847 C CA . PHE A 1 116 ? 4.617 6.616 -13.805 1.00 74.81 116 PHE A CA 1
ATOM 848 C C . PHE A 1 116 ? 3.102 6.735 -13.648 1.00 74.81 116 PHE A C 1
ATOM 850 O O . PHE A 1 116 ? 2.585 7.804 -13.323 1.00 74.81 116 PHE A O 1
ATOM 857 N N . CYS A 1 117 ? 2.385 5.639 -13.880 1.00 78.81 117 CYS A N 1
ATOM 858 C CA . CYS A 1 117 ? 0.928 5.582 -13.784 1.00 78.81 117 CYS A CA 1
ATOM 859 C C . CYS A 1 117 ? 0.523 4.404 -12.904 1.00 78.81 117 CYS A C 1
ATOM 861 O O . CYS A 1 117 ? 0.827 3.282 -13.276 1.00 78.81 117 CYS A O 1
ATOM 863 N N . LEU A 1 118 ? -0.182 4.650 -11.798 1.00 79.38 118 LEU A N 1
ATOM 864 C CA . LEU A 1 118 ? -0.779 3.622 -10.940 1.00 79.38 118 LEU A CA 1
ATOM 865 C C . LEU A 1 118 ? -2.229 3.372 -11.384 1.00 79.38 118 LEU A C 1
ATOM 867 O O . LEU A 1 118 ? -3.067 4.256 -11.208 1.00 79.38 118 LEU A O 1
ATOM 871 N N . TYR A 1 119 ? -2.544 2.206 -11.961 1.00 78.25 119 TYR A N 1
ATOM 872 C CA . TYR A 1 119 ? -3.920 1.954 -12.441 1.00 78.25 119 TYR A CA 1
ATOM 873 C C . TYR A 1 119 ? -4.865 1.363 -11.390 1.00 78.25 119 TYR A C 1
ATOM 875 O O . TYR A 1 119 ? -6.071 1.591 -11.467 1.00 78.25 119 TYR A O 1
ATOM 883 N N . ALA A 1 120 ? -4.351 0.583 -10.443 1.00 79.44 120 ALA A N 1
ATOM 884 C CA . ALA A 1 120 ? -5.153 -0.075 -9.417 1.00 79.44 120 ALA A CA 1
ATOM 885 C C . ALA A 1 120 ? -4.360 -0.182 -8.119 1.00 79.44 120 ALA A C 1
ATOM 887 O O . ALA A 1 120 ? -3.138 -0.085 -8.142 1.00 79.44 120 ALA A O 1
ATOM 888 N N . VAL A 1 121 ? -5.077 -0.357 -7.010 1.00 81.00 121 VAL A N 1
ATOM 889 C CA . VAL A 1 121 ? -4.518 -0.710 -5.708 1.00 81.00 121 VAL A CA 1
ATOM 890 C C . VAL A 1 121 ? -5.396 -1.797 -5.123 1.00 81.00 121 VAL A C 1
ATOM 892 O O . VAL A 1 121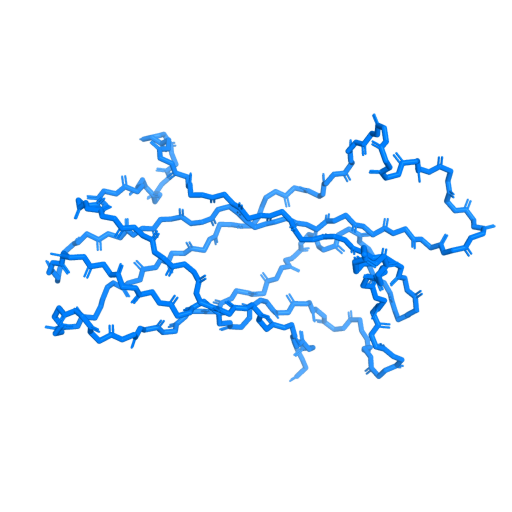 ? -6.595 -1.596 -4.928 1.00 81.00 121 VAL A O 1
ATOM 895 N N . GLU A 1 122 ? -4.787 -2.938 -4.836 1.00 83.50 122 GLU A N 1
ATOM 896 C CA . GLU A 1 122 ? -5.457 -4.064 -4.199 1.00 83.50 122 GLU A CA 1
ATOM 897 C C . GLU A 1 122 ? -4.899 -4.298 -2.804 1.00 83.50 122 GLU A C 1
ATOM 899 O O . GLU A 1 122 ? -3.693 -4.198 -2.573 1.00 83.50 122 GLU A O 1
ATOM 904 N N . ILE A 1 123 ? -5.804 -4.624 -1.885 1.00 82.75 123 ILE A N 1
ATOM 905 C CA . ILE A 1 123 ? -5.489 -4.962 -0.506 1.00 82.75 123 ILE A CA 1
ATOM 906 C C . ILE A 1 123 ? -5.898 -6.409 -0.282 1.00 82.75 123 ILE A C 1
ATOM 908 O O . ILE A 1 123 ? -7.041 -6.778 -0.562 1.00 82.75 123 ILE A O 1
ATOM 912 N N . ALA A 1 124 ? -4.979 -7.204 0.245 1.00 83.38 124 ALA A N 1
ATOM 913 C CA . ALA A 1 124 ? -5.243 -8.572 0.654 1.00 83.38 124 ALA A CA 1
ATOM 914 C C . ALA A 1 124 ? -4.728 -8.823 2.070 1.00 83.38 124 ALA A C 1
ATOM 916 O O . ALA A 1 124 ? -3.855 -8.109 2.567 1.00 83.38 124 ALA A O 1
ATOM 917 N N . ASP A 1 125 ? -5.274 -9.860 2.693 1.00 83.69 125 ASP A N 1
ATOM 918 C CA . ASP A 1 125 ? -4.664 -10.459 3.872 1.00 83.69 125 ASP A CA 1
ATOM 919 C C . ASP A 1 125 ? -3.360 -11.166 3.481 1.00 83.69 125 ASP A C 1
ATOM 921 O O . ASP A 1 125 ? -3.273 -11.736 2.390 1.00 83.69 125 ASP A O 1
ATOM 925 N N . ASP A 1 126 ? -2.362 -11.141 4.358 1.00 75.19 126 ASP A N 1
ATOM 926 C CA . ASP A 1 126 ? -1.064 -11.803 4.167 1.00 75.19 126 ASP A CA 1
ATOM 927 C C . ASP A 1 126 ? -1.041 -13.219 4.776 1.00 75.19 126 ASP A C 1
ATOM 929 O O . ASP A 1 126 ? -0.063 -13.628 5.403 1.00 75.19 126 ASP A O 1
ATOM 933 N N . ALA A 1 127 ? -2.158 -13.943 4.643 1.00 63.16 127 ALA A N 1
ATOM 934 C CA . ALA A 1 127 ? -2.352 -15.307 5.148 1.00 63.16 127 ALA A CA 1
ATOM 935 C C . ALA A 1 127 ? -1.941 -16.393 4.139 1.00 63.16 127 ALA A C 1
ATOM 937 O O . ALA A 1 127 ? -2.224 -16.234 2.927 1.00 63.16 127 ALA A O 1
#

Sequence (127 aa):
VLSKQLVMPSQYTGSGLKLVHGFFKTETVTAETATLDVHIEAVTPNSDTLDMETAESFSTVNVVDMIPPTTVGNPTDSSKTLTNADSIAAGDSFRIGIRRDTIATSPTADDATGDFCLYAVEIADDA

Foldseek 3Di:
DPPDFDFAAPPAPLQFKKFKWFWKQAQDADDFKWKKWKWKDWAQPPPDPDDPVPDDDTWDTDMWIHDDDNDGPGTDTTMDTDPGHNSDDGGIGMDMDMDTACDPPDPRHGPGDGDIDGDDTDMDHPD

pLDDT: mean 79.13, std 13.0, range [36.44, 95.06]

Radius of gyration: 15.89 Å; Cα contacts (8 Å, |Δi|>4): 291; chains: 1; bounding box: 39×33×43 Å